Protein 3KYZ (pdb70)

Solvent-accessible surface area: 6491 Å² total

Structure (mmCIF, N/CA/C/O backbone):
data_3KYZ
#
_entry.id   3KYZ
#
_cell.length_a   29.920
_cell.length_b   95.468
_cell.length_c   103.565
_cell.angle_alpha   90.00
_cell.angle_beta   90.00
_cell.angle_gamma   90.00
#
_symmetry.space_group_name_H-M   'I 21 21 21'
#
loop_
_entity.id
_entity.type
_entity.pdbx_description
1 polymer 'Sensor protein pfeS'
2 non-polymer 'CHLORIDE ION'
3 non-polymer 'FORMIC ACID'
4 water water
#
loop_
_atom_site.group_PDB
_atom_site.id
_atom_site.type_symbol
_atom_site.label_atom_id
_atom_site.label_alt_id
_atom_site.label_comp_id
_atom_site.label_asym_id
_atom_site.label_entity_id
_atom_site.label_seq_id
_atom_site.pdbx_PDB_ins_code
_atom_site.Cartn_x
_atom_site.Cartn_y
_atom_site.Cartn_z
_atom_site.occupancy
_atom_site.B_iso_or_equiv
_atom_site.auth_seq_id
_atom_site.auth_comp_id
_atom_site.auth_asym_id
_atom_site.auth_atom_id
_atom_site.pdbx_PDB_model_num
ATOM 1 N N . TYR A 1 13 ? 0.077 13.520 37.486 1.00 43.04 37 TYR A N 1
ATOM 2 C CA . TYR A 1 13 ? -0.162 14.403 36.349 1.00 41.20 37 TYR A CA 1
ATOM 3 C C . TYR A 1 13 ? 0.823 14.160 35.205 1.00 35.40 37 TYR A C 1
ATOM 4 O O . TYR A 1 13 ? 0.689 14.743 34.134 1.00 35.18 37 TYR A O 1
ATOM 13 N N . PHE A 1 14 ? 1.807 13.299 35.437 1.00 29.50 38 PHE A N 1
ATOM 14 C CA . PHE A 1 14 ? 2.795 12.969 34.414 1.00 25.25 38 PHE A CA 1
ATOM 15 C C . PHE A 1 14 ? 2.651 11.527 33.956 1.00 22.93 38 PHE A C 1
ATOM 16 O O . PHE A 1 14 ? 2.350 10.637 34.759 1.00 24.56 38 PHE A O 1
ATOM 24 N N . LEU A 1 15 ? 2.885 11.293 32.667 1.00 19.59 39 LEU A N 1
ATOM 25 C CA . LEU A 1 15 ? 2.933 9.931 32.157 1.00 19.04 39 LEU A CA 1
ATOM 26 C C . LEU A 1 15 ? 4.059 9.165 32.841 1.00 19.62 39 LEU A C 1
ATOM 27 O O . LEU A 1 15 ? 5.144 9.706 33.060 1.00 20.90 39 LEU A O 1
ATOM 32 N N . ALA A 1 16 ? 3.798 7.907 33.179 1.00 20.26 40 ALA A N 1
ATOM 33 C CA . ALA A 1 16 ? 4.836 7.035 33.702 1.00 21.20 40 ALA A CA 1
ATOM 34 C C . ALA A 1 16 ? 5.941 6.885 32.664 1.00 19.65 40 ALA A C 1
ATOM 35 O O . ALA A 1 16 ? 5.674 6.893 31.462 1.00 19.70 40 ALA A O 1
ATOM 37 N N . PRO A 1 17 ? 7.189 6.742 33.125 1.00 21.09 41 PRO A N 1
ATOM 38 C CA . PRO A 1 17 ? 8.329 6.623 32.209 1.00 21.23 41 PRO A CA 1
ATOM 39 C C . PRO A 1 17 ? 8.145 5.530 31.153 1.00 19.62 41 PRO A C 1
ATOM 40 O O . PRO A 1 17 ? 8.475 5.758 29.989 1.00 19.89 41 PRO A O 1
ATOM 44 N N . ALA A 1 18 ? 7.624 4.367 31.542 1.00 18.15 42 ALA A N 1
ATOM 45 C CA . ALA A 1 18 ? 7.457 3.274 30.589 1.00 18.49 42 ALA A CA 1
ATOM 46 C C . ALA A 1 18 ? 6.431 3.620 29.510 1.00 16.90 42 ALA A C 1
ATOM 47 O O . ALA A 1 18 ? 6.519 3.138 28.382 1.00 18.03 42 ALA A O 1
ATOM 49 N N . ASP A 1 19 ? 5.459 4.457 29.855 1.00 15.68 43 ASP A N 1
ATOM 50 C CA . ASP A 1 19 ? 4.466 4.899 28.876 1.00 15.10 43 ASP A CA 1
ATOM 51 C C . ASP A 1 19 ? 5.042 5.942 27.933 1.00 15.67 43 ASP A C 1
ATOM 52 O O . ASP A 1 19 ? 4.688 5.978 26.752 1.00 15.30 43 ASP A O 1
ATOM 57 N N . ARG A 1 20 ? 5.932 6.794 28.438 1.00 15.04 44 ARG A N 1
ATOM 58 C CA A ARG A 1 20 ? 6.633 7.725 27.563 0.50 15.22 44 ARG A CA 1
ATOM 59 C CA B ARG A 1 20 ? 6.630 7.727 27.564 0.50 15.76 44 ARG A CA 1
ATOM 60 C C . ARG A 1 20 ? 7.447 6.938 26.548 1.00 15.19 44 ARG A C 1
ATOM 61 O O . ARG A 1 20 ? 7.431 7.236 25.358 1.00 16.33 44 ARG A O 1
ATOM 76 N N . HIS A 1 21 ? 8.156 5.920 27.027 1.00 15.42 45 HIS A N 1
ATOM 77 C CA A HIS A 1 21 ? 8.982 5.090 26.157 0.50 16.23 45 HIS A CA 1
ATOM 78 C CA B HIS A 1 21 ? 8.983 5.108 26.143 0.50 16.67 45 HIS A CA 1
ATOM 79 C C . HIS A 1 21 ? 8.131 4.392 25.096 1.00 15.66 45 HIS A C 1
ATOM 80 O O . HIS A 1 21 ? 8.504 4.324 23.928 1.00 17.42 45 HIS A O 1
ATOM 93 N N . TYR A 1 22 ? 6.981 3.872 25.519 1.00 14.33 46 TYR A N 1
ATOM 94 C CA . TYR A 1 22 ? 6.059 3.177 24.624 1.00 14.04 46 TYR A CA 1
ATOM 95 C C . TYR A 1 22 ? 5.578 4.077 23.487 1.00 14.89 46 TYR A C 1
ATOM 96 O O . TYR A 1 22 ? 5.606 3.697 22.311 1.00 15.28 46 TYR A O 1
ATOM 105 N N . LEU A 1 23 ? 5.122 5.273 23.840 1.00 14.70 47 LEU A N 1
ATOM 106 C CA . LEU A 1 23 ? 4.619 6.191 22.830 1.00 14.64 47 LEU A CA 1
ATOM 107 C C . LEU A 1 23 ? 5.759 6.695 21.951 1.00 14.31 47 LEU A C 1
ATOM 108 O O . LEU A 1 23 ? 5.592 6.860 20.742 1.00 15.26 47 LEU A O 1
ATOM 113 N N . ALA A 1 24 ? 6.926 6.917 22.548 1.00 14.03 48 ALA A N 1
ATOM 114 C CA . ALA A 1 24 ? 8.085 7.325 21.765 1.00 15.13 48 ALA A CA 1
ATOM 115 C C . ALA A 1 24 ? 8.437 6.258 20.731 1.00 15.09 48 ALA A C 1
ATOM 116 O O . ALA A 1 24 ? 8.860 6.574 19.621 1.00 14.85 48 ALA A O 1
ATOM 118 N N . ASP A 1 25 ? 8.258 4.992 21.085 1.00 13.96 49 ASP A N 1
ATOM 119 C CA . ASP A 1 25 ? 8.554 3.930 20.134 1.00 15.22 49 ASP A CA 1
ATOM 120 C C . ASP A 1 25 ? 7.628 4.017 18.919 1.00 13.67 49 ASP A C 1
ATOM 121 O O . ASP A 1 25 ? 8.043 3.732 17.798 1.00 14.07 49 ASP A O 1
ATOM 126 N N . TYR A 1 26 ? 6.375 4.416 19.136 1.00 13.05 50 TYR A N 1
ATOM 127 C CA . TYR A 1 26 ? 5.462 4.617 18.015 1.00 11.65 50 TYR A CA 1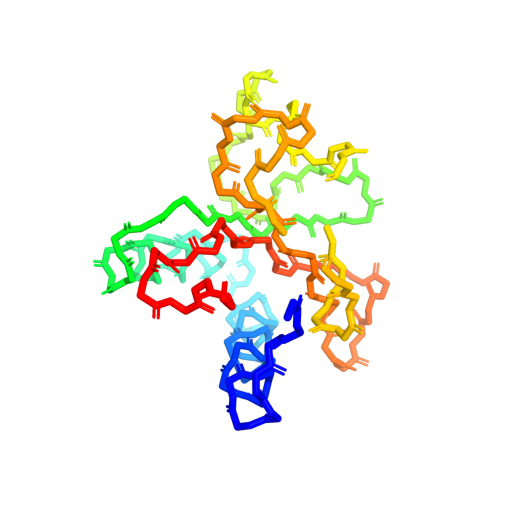
ATOM 128 C C . TYR A 1 26 ? 5.980 5.697 17.062 1.00 12.46 50 TYR A C 1
ATOM 129 O O . TYR A 1 26 ? 5.815 5.582 15.843 1.00 13.35 50 TYR A O 1
ATOM 138 N N . ALA A 1 27 ? 6.592 6.747 17.610 1.00 11.76 51 ALA A N 1
ATOM 139 C CA . ALA A 1 27 ? 7.154 7.817 16.767 1.00 11.77 51 ALA A CA 1
ATOM 140 C C . ALA A 1 27 ? 8.325 7.303 15.931 1.00 12.67 51 ALA A C 1
ATOM 141 O O . ALA A 1 27 ? 8.487 7.692 14.768 1.00 12.98 51 ALA A O 1
ATOM 143 N N . ARG A 1 28 ? 9.132 6.426 16.524 1.00 12.31 52 ARG A N 1
ATOM 144 C CA . ARG A 1 28 ? 10.218 5.775 15.794 1.00 12.92 52 ARG A CA 1
ATOM 145 C C . ARG A 1 28 ? 9.647 4.933 14.651 1.00 12.61 52 ARG A C 1
ATOM 146 O O . ARG A 1 28 ? 10.142 4.992 13.517 1.00 12.94 52 ARG A O 1
ATOM 154 N N . GLN A 1 29 ? 8.594 4.164 14.944 1.00 13.01 53 GLN A N 1
ATOM 155 C CA . GLN A 1 29 ? 7.935 3.353 13.918 1.00 12.90 53 GLN A CA 1
ATOM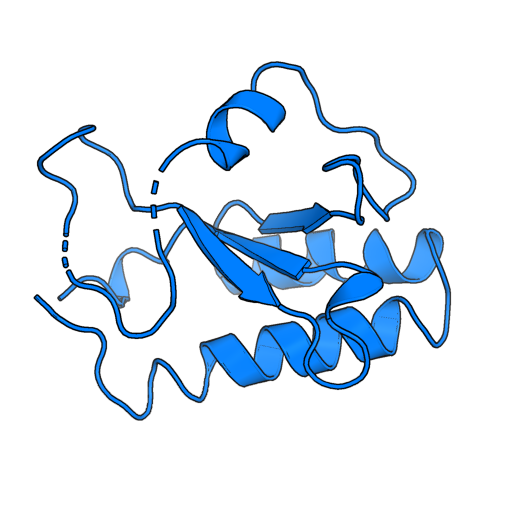 156 C C . GLN A 1 29 ? 7.315 4.231 12.835 1.00 13.07 53 GLN A C 1
ATOM 157 O O . GLN A 1 29 ? 7.363 3.897 11.653 1.00 13.69 53 GLN A O 1
ATOM 163 N N . ALA A 1 30 ? 6.716 5.346 13.246 1.00 12.06 54 ALA A N 1
ATOM 164 C CA . ALA A 1 30 ? 6.111 6.284 12.300 1.00 12.39 54 ALA A CA 1
ATOM 165 C C . ALA A 1 30 ? 7.169 6.819 11.340 1.00 13.12 54 ALA A C 1
ATOM 166 O O . ALA A 1 30 ? 6.960 6.868 10.122 1.00 12.73 54 ALA A O 1
ATOM 168 N N . GLU A 1 31 ? 8.300 7.241 11.895 1.00 11.82 55 GLU A N 1
ATOM 169 C CA . GLU A 1 31 ? 9.384 7.748 11.065 1.00 11.34 55 GLU A CA 1
ATOM 170 C C . GLU A 1 31 ? 9.872 6.677 10.094 1.00 12.43 55 GLU A C 1
ATOM 171 O O . GLU A 1 31 ? 10.133 6.962 8.921 1.00 13.75 55 GLU A O 1
ATOM 177 N N . ASP A 1 32 ? 10.029 5.454 10.594 1.00 12.77 56 ASP A N 1
ATOM 178 C CA . ASP A 1 32 ? 10.514 4.359 9.759 1.00 14.55 56 ASP A CA 1
ATOM 179 C C . ASP A 1 32 ? 9.563 4.132 8.581 1.00 14.39 56 ASP A C 1
ATOM 180 O O . ASP A 1 32 ? 10.007 3.900 7.454 1.00 15.25 56 ASP A O 1
ATOM 185 N N . ALA A 1 33 ? 8.257 4.194 8.842 1.00 14.31 57 ALA A N 1
ATOM 186 C CA . ALA A 1 33 ? 7.263 3.997 7.786 1.00 14.33 57 ALA A CA 1
ATOM 187 C C . ALA A 1 33 ? 7.359 5.105 6.732 1.00 14.18 57 ALA A C 1
ATOM 188 O O . ALA A 1 33 ? 7.344 4.842 5.526 1.00 15.52 57 ALA A O 1
ATOM 190 N N . TRP A 1 34 ? 7.468 6.345 7.196 1.00 13.13 58 TRP A N 1
ATOM 191 C CA . TRP A 1 34 ? 7.665 7.490 6.311 1.00 15.40 58 TRP A CA 1
ATOM 192 C C . TRP A 1 34 ? 8.936 7.342 5.476 1.00 14.04 58 TRP A C 1
ATOM 193 O O . TRP A 1 34 ? 8.919 7.522 4.253 1.00 14.07 58 TRP A O 1
ATOM 204 N N . ARG A 1 35 ? 10.041 7.006 6.128 1.00 13.64 59 ARG A N 1
ATOM 205 C CA A ARG A 1 35 ? 11.321 6.867 5.438 0.50 15.05 59 ARG A CA 1
ATOM 206 C CA B ARG A 1 35 ? 11.306 6.883 5.416 0.50 14.92 59 ARG A CA 1
ATOM 207 C C . ARG A 1 35 ? 11.297 5.760 4.383 1.00 16.12 59 ARG A C 1
ATOM 208 O O . ARG A 1 35 ? 11.817 5.926 3.280 1.00 17.37 59 ARG A O 1
ATOM 223 N N . ARG A 1 36 ? 10.699 4.624 4.729 1.00 15.51 60 ARG A N 1
ATOM 224 C CA A ARG A 1 36 ? 10.698 3.457 3.846 0.50 17.50 60 ARG A CA 1
ATOM 225 C CA B ARG A 1 36 ? 10.718 3.474 3.830 0.50 17.55 60 ARG A CA 1
ATOM 226 C C . ARG A 1 36 ? 9.744 3.597 2.662 1.00 15.85 60 ARG A C 1
ATOM 227 O O . ARG A 1 36 ? 10.058 3.186 1.540 1.00 16.69 60 ARG A O 1
ATOM 242 N N . GLU A 1 37 ? 8.566 4.164 2.914 1.00 14.52 61 GLU A N 1
ATOM 243 C CA . GLU A 1 37 ? 7.517 4.169 1.899 1.00 15.01 61 GLU A CA 1
ATOM 244 C C . GLU A 1 37 ? 6.860 5.516 1.618 1.00 14.79 61 GLU A C 1
ATOM 245 O O . GLU A 1 37 ? 5.930 5.585 0.816 1.00 16.75 61 GLU A O 1
ATOM 251 N N . GLY A 1 38 ? 7.329 6.583 2.255 1.00 14.85 62 GLY A N 1
ATOM 252 C CA . GLY A 1 38 ? 6.775 7.899 1.983 1.00 13.26 62 GLY A CA 1
ATOM 253 C C . GLY A 1 38 ? 5.312 8.029 2.367 1.00 11.94 62 GLY A C 1
ATOM 254 O O . GLY A 1 38 ? 4.862 7.418 3.344 1.00 12.64 62 GLY A O 1
ATOM 255 N N . ALA A 1 39 ? 4.566 8.816 1.595 1.00 11.68 63 ALA A N 1
ATOM 256 C CA . ALA A 1 39 ? 3.163 9.098 1.889 1.00 12.06 63 ALA A CA 1
ATOM 257 C C . ALA A 1 39 ? 2.323 7.835 2.101 1.00 13.59 63 ALA A C 1
ATOM 258 O O . ALA A 1 39 ? 1.513 7.769 3.030 1.00 13.97 63 ALA A O 1
ATOM 260 N N . ALA A 1 40 ? 2.500 6.844 1.233 1.00 13.12 64 ALA A N 1
ATOM 261 C CA . ALA A 1 40 ? 1.726 5.608 1.348 1.00 14.79 64 ALA A CA 1
ATOM 262 C C . ALA A 1 40 ? 2.010 4.896 2.669 1.00 14.06 64 ALA A C 1
ATOM 263 O O . ALA A 1 40 ? 1.105 4.319 3.282 1.00 15.90 64 ALA A O 1
ATOM 265 N N . GLY A 1 41 ? 3.270 4.919 3.094 1.00 13.68 65 GLY A N 1
ATOM 266 C CA . GLY A 1 41 ? 3.656 4.311 4.355 1.00 14.91 65 GLY A CA 1
ATOM 267 C C . GLY A 1 41 ? 3.114 5.079 5.547 1.00 13.49 65 GLY A C 1
ATOM 268 O O . GLY A 1 41 ? 2.643 4.491 6.518 1.00 14.19 65 GLY A O 1
ATOM 269 N N . ALA A 1 42 ? 3.169 6.402 5.476 1.00 13.43 66 ALA A N 1
ATOM 270 C CA . ALA A 1 42 ? 2.614 7.227 6.539 1.00 12.84 66 ALA A CA 1
ATOM 271 C C . ALA A 1 42 ? 1.105 7.005 6.657 1.00 12.77 66 ALA A C 1
ATOM 272 O O . ALA A 1 42 ? 0.558 6.945 7.760 1.00 13.37 66 ALA A O 1
ATOM 274 N N . GLU A 1 43 ? 0.437 6.870 5.518 1.00 12.51 67 GLU A N 1
ATOM 275 C CA . GLU A 1 43 ? -1.010 6.689 5.503 1.00 13.51 67 GLU A CA 1
ATOM 276 C C . GLU A 1 43 ? -1.387 5.364 6.166 1.00 13.54 67 GLU A C 1
ATOM 277 O O . GLU A 1 43 ? -2.263 5.312 7.029 1.00 14.16 67 GLU A O 1
ATOM 283 N N . ARG A 1 44 ? -0.713 4.291 5.769 1.00 14.42 68 ARG A N 1
ATOM 284 C CA A ARG A 1 44 ? -1.003 2.985 6.345 0.50 15.74 68 ARG A CA 1
ATOM 285 C CA B ARG A 1 44 ? -0.968 2.972 6.339 0.50 15.36 68 ARG A CA 1
ATOM 286 C C . ARG A 1 44 ? -0.682 2.950 7.834 1.00 14.98 68 ARG A C 1
ATOM 287 O O . ARG A 1 44 ? -1.456 2.400 8.622 1.00 14.98 68 ARG A O 1
ATOM 302 N N . PHE A 1 45 ? 0.441 3.549 8.221 1.00 13.61 69 PHE A N 1
ATOM 303 C CA . PHE A 1 45 ? 0.820 3.559 9.630 1.00 12.54 69 PHE A CA 1
ATOM 304 C C . PHE A 1 45 ? -0.218 4.302 10.472 1.00 12.24 69 PHE A C 1
ATOM 305 O O . PHE A 1 45 ? -0.621 3.844 11.538 1.00 13.17 69 PHE A O 1
ATOM 313 N N . ARG A 1 46 ? -0.639 5.460 9.989 1.00 12.98 70 ARG A N 1
ATOM 314 C CA . ARG A 1 46 ? -1.644 6.251 10.673 1.00 13.15 70 ARG A CA 1
ATOM 315 C C . ARG A 1 46 ? -2.924 5.444 10.924 1.00 13.56 70 ARG A C 1
ATOM 316 O O . ARG A 1 46 ? -3.465 5.425 12.033 1.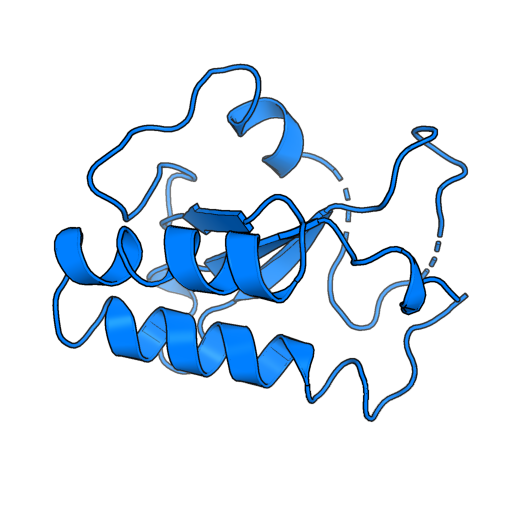00 13.33 70 ARG A O 1
ATOM 324 N N . LYS A 1 47 ? -3.392 4.755 9.891 1.00 13.39 71 LYS A N 1
ATOM 325 C CA . LYS A 1 47 ? -4.601 3.943 10.000 1.00 14.67 71 LYS A CA 1
ATOM 326 C C . LYS A 1 47 ? -4.421 2.796 11.001 1.00 13.86 71 LYS A C 1
ATOM 327 O O . LYS A 1 47 ? -5.300 2.532 11.825 1.00 15.04 71 LYS A O 1
ATOM 333 N N . GLU A 1 48 ? -3.288 2.109 10.917 1.00 13.89 72 GLU A N 1
ATOM 334 C CA . GLU A 1 48 ? -3.019 0.967 11.789 1.00 15.08 72 GLU A CA 1
ATOM 335 C C . GLU A 1 48 ? -2.929 1.390 13.254 1.00 13.97 72 GLU A C 1
ATOM 336 O O . GLU A 1 48 ? -3.496 0.736 14.139 1.00 14.60 72 GLU A O 1
ATOM 342 N N . LEU A 1 49 ? -2.216 2.481 13.516 1.00 13.07 73 LEU A N 1
ATOM 343 C CA . LEU A 1 49 ? -2.039 2.923 14.894 1.00 12.33 73 LEU A CA 1
ATOM 344 C C . LEU A 1 49 ? -3.352 3.441 15.468 1.00 12.51 73 LEU A C 1
ATOM 345 O O . LEU A 1 49 ? -3.680 3.183 16.625 1.00 13.66 73 LEU A O 1
ATOM 350 N N . SER A 1 50 ? -4.096 4.181 14.654 1.00 12.77 74 SER A N 1
ATOM 351 C CA . SER A 1 50 ? -5.390 4.687 15.073 1.00 13.96 74 SER A CA 1
ATOM 352 C C . SER A 1 50 ? -6.325 3.547 15.476 1.00 14.42 74 SER A C 1
ATOM 353 O O . SER A 1 50 ? -7.028 3.628 16.484 1.00 15.77 74 SER A O 1
ATOM 356 N N . ALA A 1 51 ? -6.336 2.486 14.682 1.00 14.62 75 ALA A N 1
ATOM 357 C CA . ALA A 1 51 ? -7.194 1.342 14.978 1.00 15.57 75 ALA A CA 1
ATOM 358 C C . ALA A 1 51 ? -6.716 0.609 16.226 1.00 16.35 75 ALA A C 1
ATOM 359 O O . ALA A 1 51 ? -7.514 0.211 17.077 1.00 18.18 75 ALA A O 1
ATOM 361 N N . LYS A 1 52 ? -5.407 0.421 16.330 1.00 14.99 76 LYS A N 1
ATOM 362 C CA . LYS A 1 52 ? -4.850 -0.310 17.460 1.00 15.26 76 LYS A CA 1
ATOM 363 C C . LYS A 1 52 ? -5.157 0.379 18.788 1.00 16.35 76 LYS A C 1
ATOM 364 O O . LYS A 1 52 ? -5.581 -0.265 19.743 1.00 18.74 76 LYS A O 1
ATOM 370 N N . GLU A 1 53 ? -4.946 1.692 18.833 1.00 15.42 77 GLU A N 1
ATOM 371 C CA . GLU A 1 53 ? -5.065 2.448 20.077 1.00 15.01 77 GLU A CA 1
ATOM 372 C C . GLU A 1 53 ? -6.418 3.129 20.222 1.00 16.09 77 GLU A C 1
ATOM 373 O O . GLU A 1 53 ? -6.658 3.837 21.201 1.00 17.02 77 GLU A O 1
ATOM 379 N N . ASP A 1 54 ? -7.290 2.919 19.240 1.00 15.52 78 ASP A N 1
ATOM 380 C CA . ASP A 1 54 ? -8.638 3.477 19.256 1.00 16.16 78 ASP A CA 1
ATOM 381 C C . ASP A 1 54 ? -8.590 4.970 19.565 1.00 15.62 78 ASP A C 1
ATOM 382 O O . ASP A 1 54 ? -9.266 5.456 20.474 1.00 16.59 78 ASP A O 1
ATOM 387 N N . THR A 1 55 ? -7.782 5.696 18.800 1.00 14.04 79 THR A N 1
ATOM 388 C CA . THR A 1 55 ? -7.581 7.109 19.063 1.00 14.86 79 THR A CA 1
ATOM 389 C C . THR A 1 55 ? -7.130 7.824 17.798 1.00 14.00 79 THR A C 1
ATOM 390 O O . THR A 1 55 ? -6.647 7.188 16.848 1.00 14.36 79 THR A O 1
ATOM 394 N N . TRP A 1 56 ? -7.297 9.141 17.776 1.00 12.59 80 TRP A N 1
ATOM 395 C CA . TRP A 1 56 ? -6.877 9.923 16.621 1.00 11.31 80 TRP A CA 1
ATOM 396 C C . TRP A 1 56 ? -5.350 9.966 16.505 1.00 12.43 80 TRP A C 1
ATOM 397 O O . TRP A 1 56 ? -4.644 10.150 17.495 1.00 13.34 80 TRP A O 1
ATOM 408 N N . VAL A 1 57 ? -4.857 9.812 15.279 1.00 11.66 81 VAL A N 1
ATOM 409 C CA . VAL A 1 57 ? -3.429 9.820 15.005 1.00 12.05 81 VAL A CA 1
ATOM 410 C C . VAL A 1 57 ? -3.177 10.634 13.744 1.00 12.52 81 VAL A C 1
ATOM 411 O O . VAL A 1 57 ? -3.996 10.612 12.818 1.00 14.90 81 VAL A O 1
ATOM 415 N N . ALA A 1 58 ? -2.058 11.355 13.704 1.00 11.90 82 ALA A N 1
ATOM 416 C CA . ALA A 1 58 ? -1.608 11.989 12.463 1.00 11.30 82 ALA A CA 1
ATOM 417 C C . ALA A 1 58 ? -0.086 11.956 12.383 1.00 10.65 82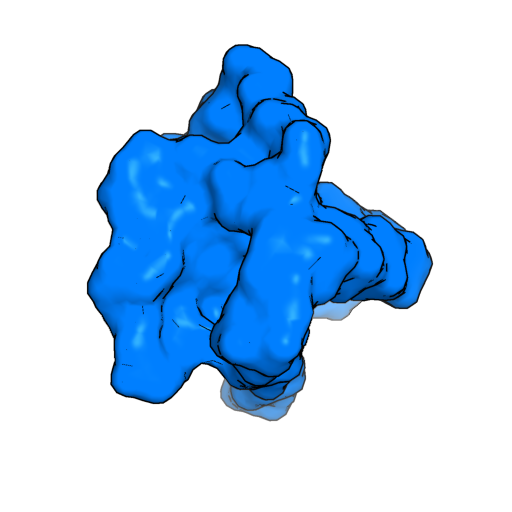 ALA A C 1
ATOM 418 O O . ALA A 1 58 ? 0.589 11.978 13.413 1.00 12.58 82 ALA A O 1
ATOM 420 N N . LEU A 1 59 ? 0.444 11.865 11.167 1.00 11.53 83 LEU A N 1
ATOM 421 C CA . LEU A 1 59 ? 1.862 12.087 10.924 1.00 10.02 83 LEU A CA 1
ATOM 422 C C . LEU A 1 59 ? 1.929 13.392 10.170 1.00 11.46 83 LEU A C 1
ATOM 423 O O . LEU A 1 59 ? 1.313 13.524 9.119 1.00 11.52 83 LEU A O 1
ATOM 428 N N . VAL A 1 60 ? 2.642 14.372 10.714 1.00 10.81 84 VAL A N 1
ATOM 429 C CA . VAL A 1 60 ? 2.685 15.683 10.056 1.00 12.84 84 VAL A CA 1
ATOM 430 C C . VAL A 1 60 ? 4.105 16.150 9.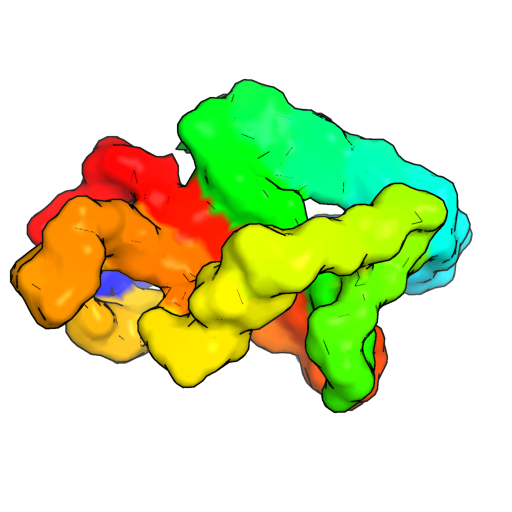811 1.00 11.16 84 VAL A C 1
ATOM 431 O O . VAL A 1 60 ? 5.028 15.788 10.551 1.00 11.65 84 VAL A O 1
ATOM 435 N N . GLY A 1 61 ? 4.276 16.935 8.752 1.00 10.77 85 GLY A N 1
ATOM 436 C CA . GLY A 1 61 ? 5.588 17.398 8.352 1.00 10.48 85 GLY A CA 1
ATOM 437 C C . GLY A 1 61 ? 5.960 18.745 8.946 1.00 10.07 85 GLY A C 1
ATOM 438 O O . GLY A 1 61 ? 5.281 19.247 9.853 1.00 11.71 85 GLY A O 1
ATOM 439 N N . PRO A 1 62 ? 7.044 19.345 8.427 1.00 11.80 86 PRO A N 1
ATOM 440 C CA . PRO A 1 62 ? 7.596 20.596 8.969 1.00 13.53 86 PRO A CA 1
ATOM 441 C C . PRO A 1 62 ? 6.638 21.784 8.843 1.00 11.71 86 PRO A C 1
ATOM 442 O O . PRO A 1 62 ? 6.755 22.743 9.606 1.00 14.23 86 PRO A O 1
ATOM 446 N N . HIS A 1 63 ? 5.707 21.719 7.897 1.00 11.52 87 HIS A N 1
ATOM 447 C CA . HIS A 1 63 ? 4.715 22.782 7.725 1.00 12.67 87 HIS A CA 1
ATOM 448 C C . HIS A 1 63 ? 3.345 22.430 8.345 1.00 11.50 87 HIS A C 1
ATOM 449 O O . HIS A 1 63 ? 2.330 23.112 8.112 1.00 14.03 87 HIS A O 1
ATOM 456 N N . LEU A 1 64 ? 3.342 21.378 9.160 1.00 10.35 88 LEU A N 1
ATOM 457 C CA . LEU A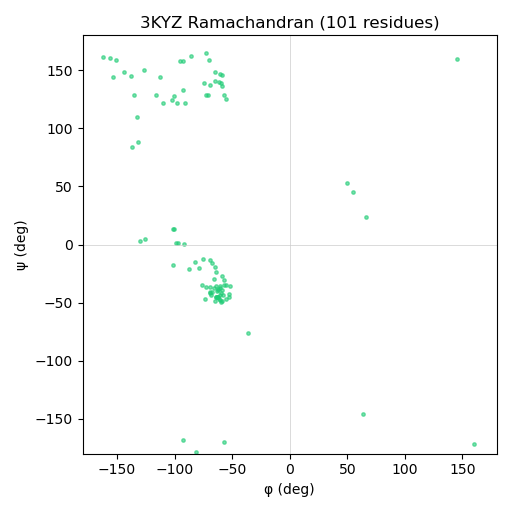 1 64 ? 2.145 20.902 9.859 1.00 10.25 88 LEU A CA 1
ATOM 458 C C . LEU A 1 64 ? 1.077 20.349 8.921 1.00 12.74 88 LEU A C 1
ATOM 459 O O . LEU A 1 64 ? -0.100 20.292 9.274 1.00 15.38 88 LEU A O 1
ATOM 464 N N . GLU A 1 65 ? 1.493 19.921 7.733 1.00 12.12 89 GLU A N 1
ATOM 465 C CA . GLU A 1 65 ? 0.586 19.225 6.824 1.00 12.84 89 GLU A CA 1
ATOM 466 C C . GLU A 1 65 ? 0.734 17.719 6.990 1.00 11.07 89 GLU A C 1
ATOM 467 O O . GLU A 1 65 ? 1.763 17.234 7.455 1.00 12.00 89 GLU A O 1
ATOM 473 N N . SER A 1 66 ? -0.290 16.975 6.603 1.00 10.76 90 SER A N 1
ATOM 474 C CA . SER A 1 66 ? -0.188 15.525 6.658 1.00 11.46 90 SER A CA 1
ATOM 475 C C . SER A 1 66 ? 0.977 15.017 5.809 1.00 10.53 90 SER A C 1
ATOM 476 O O . SER A 1 66 ? 1.178 15.474 4.679 1.00 12.29 90 SER A O 1
ATOM 479 N N . LEU A 1 67 ? 1.733 14.061 6.348 1.00 10.13 91 LEU A N 1
ATOM 480 C CA . LEU A 1 67 ? 2.721 13.326 5.558 1.00 11.23 91 LEU A CA 1
ATOM 481 C C . LEU A 1 67 ? 2.083 12.187 4.767 1.00 11.85 91 LEU A C 1
ATOM 482 O O . LEU A 1 67 ? 2.704 11.633 3.863 1.00 13.63 91 LEU A O 1
ATOM 487 N N . GLY A 1 68 ? 0.853 11.825 5.120 1.00 11.31 92 GLY A N 1
ATOM 488 C CA . GLY A 1 68 ? 0.139 10.787 4.399 1.00 13.47 92 GLY A CA 1
ATOM 489 C C . GLY A 1 68 ? -0.509 11.288 3.120 1.00 14.55 92 GLY A C 1
ATOM 490 O O . GLY A 1 68 ? -0.381 12.463 2.755 1.00 16.54 92 GLY A O 1
ATOM 491 N N . SER A 1 69 ? -1.206 10.393 2.429 1.00 15.18 93 SER A N 1
ATOM 492 C CA . SER A 1 69 ? -1.858 10.751 1.175 1.00 18.47 93 SER A CA 1
ATOM 493 C C . SER A 1 69 ? -3.166 11.509 1.398 1.00 17.37 93 SER A C 1
ATOM 494 O O . SER A 1 69 ? -3.646 12.199 0.502 1.00 21.79 93 SER A O 1
ATOM 497 N N . THR A 1 70 ? -3.742 11.383 2.591 1.00 15.66 94 THR A N 1
ATOM 498 C CA . THR A 1 70 ? -4.986 12.076 2.904 1.00 15.00 94 THR A CA 1
ATOM 499 C C . THR A 1 70 ? -4.660 13.355 3.665 1.00 14.24 94 THR A C 1
ATOM 500 O O . THR A 1 70 ? -4.039 13.294 4.720 1.00 15.78 94 THR A O 1
ATOM 504 N N . PRO A 1 71 ? -5.072 14.516 3.135 1.00 15.49 95 PRO A N 1
ATOM 505 C CA . PRO A 1 71 ? -4.770 15.770 3.833 1.00 14.76 95 PRO A CA 1
ATOM 506 C C . PRO A 1 71 ? -5.568 15.911 5.119 1.00 13.03 95 PRO A C 1
ATOM 507 O O . PRO A 1 71 ? -6.617 15.273 5.298 1.00 14.81 95 PRO A O 1
ATOM 511 N N . LEU A 1 72 ? -5.072 16.748 6.021 1.00 13.28 96 LEU A N 1
ATOM 512 C CA . LEU A 1 72 ? -5.813 17.053 7.235 1.00 13.14 96 LEU A CA 1
ATOM 513 C C . LEU A 1 72 ? -6.966 17.983 6.916 1.00 12.57 96 LEU A C 1
ATOM 514 O O . LEU A 1 72 ? -6.818 18.921 6.134 1.00 14.45 96 LEU A O 1
ATOM 519 N N . SER A 1 73 ? -8.113 17.734 7.532 1.00 12.29 97 SER A N 1
ATOM 520 C CA . SER A 1 73 ? -9.202 18.701 7.510 1.00 12.75 97 SER A CA 1
ATOM 521 C C . SER A 1 73 ? -8.833 19.879 8.410 1.00 13.18 97 SER A C 1
ATOM 522 O O . SER A 1 73 ? -7.899 19.791 9.216 1.00 13.55 97 SER A O 1
ATOM 525 N N . ALA A 1 74 ? -9.554 20.985 8.270 1.00 12.41 98 ALA A N 1
ATOM 526 C CA . ALA A 1 74 ? -9.340 22.125 9.159 1.00 12.65 98 ALA A CA 1
ATOM 527 C C . ALA A 1 74 ? -9.567 21.714 10.612 1.00 13.09 98 ALA A C 1
ATOM 528 O O . ALA A 1 74 ? -8.849 22.151 11.512 1.00 13.47 98 ALA A O 1
ATOM 530 N N . GLU A 1 75 ? -10.571 20.871 10.840 1.00 12.99 99 GLU A N 1
ATOM 531 C CA A GLU A 1 75 ? -10.840 20.364 12.181 0.50 11.36 99 GLU A CA 1
ATOM 532 C CA B GLU A 1 75 ? -10.838 20.370 12.183 0.50 13.13 99 GLU A CA 1
ATOM 533 C C . GLU A 1 75 ? -9.622 19.628 12.745 1.00 12.23 99 GLU A C 1
ATOM 534 O O . GLU A 1 75 ? -9.266 19.796 13.913 1.00 13.31 99 GLU A O 1
ATOM 545 N N . GLU A 1 76 ? -8.983 18.809 11.915 1.00 11.23 100 GLU A N 1
ATOM 546 C CA . GLU A 1 76 ? -7.788 18.092 12.349 1.00 10.88 100 GLU A CA 1
ATOM 547 C C . GLU A 1 76 ? -6.619 19.038 12.601 1.00 10.18 100 GLU A C 1
ATOM 548 O O . GLU A 1 76 ? -5.874 18.870 13.572 1.00 12.03 100 GLU A O 1
ATOM 554 N N . SER A 1 77 ? -6.446 20.031 11.732 1.00 10.97 101 SER A N 1
ATOM 555 C CA . SER A 1 77 ? -5.389 21.019 11.947 1.00 10.11 101 SER A CA 1
ATOM 556 C C . SER A 1 77 ? -5.552 21.703 13.303 1.00 11.56 101 SER A C 1
ATOM 557 O O . SER A 1 77 ? -4.563 22.044 13.948 1.00 11.87 101 SER A O 1
ATOM 560 N N . SER A 1 78 ? -6.796 21.906 13.735 1.00 11.47 102 SER A N 1
ATOM 561 C CA . SER A 1 78 ? -7.031 22.579 15.014 1.00 11.65 102 SER A CA 1
ATOM 562 C C . SER A 1 78 ? -6.498 21.771 16.207 1.00 12.47 102 SER A C 1
ATOM 563 O O . SER A 1 78 ? -6.280 22.329 17.284 1.00 14.86 102 SER A O 1
ATOM 566 N N . HIS A 1 79 ? -6.277 20.471 16.010 1.00 11.96 103 HIS A N 1
ATOM 567 C CA . HIS A 1 79 ? -5.728 19.625 17.074 1.00 12.82 103 HIS A CA 1
ATOM 568 C C . HIS A 1 79 ? -4.235 19.848 17.286 1.00 10.62 103 HIS A C 1
ATOM 569 O O . HIS A 1 79 ? -3.665 19.353 18.257 1.00 12.90 103 HIS A O 1
ATOM 576 N N . LEU A 1 80 ? -3.597 20.545 16.353 1.00 9.67 104 LEU A N 1
ATOM 577 C CA . LEU A 1 80 ? -2.144 20.657 16.348 1.00 9.97 104 LEU A CA 1
ATOM 578 C C . LEU A 1 80 ? -1.593 21.858 17.105 1.00 9.58 104 LEU A C 1
ATOM 579 O O . LEU A 1 80 ? -0.378 22.048 17.144 1.00 11.15 104 LEU A O 1
ATOM 584 N N . THR A 1 81 ? -2.464 22.669 17.697 1.00 11.01 105 THR A N 1
ATOM 585 C CA . THR A 1 81 ? -2.043 23.977 18.201 1.00 11.39 105 THR A CA 1
ATOM 586 C C . THR A 1 81 ? -1.816 24.070 19.708 1.00 9.82 105 THR A C 1
ATOM 587 O O . THR A 1 81 ? -1.162 25.013 20.169 1.00 11.09 105 THR A O 1
ATOM 591 N N . PHE A 1 82 ? -2.349 23.111 20.471 1.00 10.71 106 PHE A N 1
ATOM 592 C CA . PHE A 1 82 ? -2.278 23.156 21.935 1.00 11.97 106 PHE A CA 1
ATOM 593 C C . PHE A 1 82 ? -1.806 21.811 22.470 1.00 12.46 106 PHE A C 1
ATOM 594 O O . PHE A 1 82 ? -2.378 21.254 23.419 1.00 13.17 106 PHE A O 1
ATOM 610 N N . ARG A 1 84 ? 0.904 18.646 23.784 1.00 12.54 108 ARG A N 1
ATOM 611 C CA . ARG A 1 84 ? 1.793 18.394 24.917 1.00 14.20 108 ARG A CA 1
ATOM 612 C C . ARG A 1 84 ? 2.910 17.450 24.498 1.00 13.02 108 ARG A C 1
ATOM 613 O O . ARG A 1 84 ? 2.686 16.537 23.696 1.00 13.88 108 ARG A O 1
ATOM 621 N N . LYS A 1 85 ? 4.107 17.654 25.041 1.00 13.53 109 LYS A N 1
ATOM 622 C CA . LYS A 1 85 ? 5.189 16.688 24.858 1.00 13.74 109 LYS A CA 1
ATOM 623 C C . LYS A 1 85 ? 5.106 15.589 25.910 1.00 15.55 109 LYS A C 1
ATOM 624 O O . LYS A 1 85 ? 4.449 15.752 26.941 1.00 16.65 109 LYS A O 1
ATOM 630 N N . LEU A 1 86 ? 5.779 14.472 25.649 1.00 14.91 110 LEU A N 1
ATOM 631 C CA . LEU A 1 86 ? 5.640 13.281 26.488 1.00 17.60 110 LEU A CA 1
ATOM 632 C C . LEU A 1 86 ? 5.974 13.504 27.962 1.00 19.27 110 LEU A C 1
ATOM 633 O O . LEU A 1 86 ? 5.424 12.818 28.829 1.00 21.59 110 LEU A O 1
ATOM 638 N N . ASP A 1 87 ? 6.882 14.432 28.252 1.00 19.31 111 ASP A N 1
ATOM 639 C CA . ASP A 1 87 ? 7.289 14.652 29.642 1.00 22.34 111 ASP A CA 1
ATOM 640 C C . ASP A 1 87 ? 6.639 15.862 30.303 1.00 20.81 111 ASP A C 1
ATOM 641 O O . ASP A 1 87 ? 7.059 16.295 31.381 1.00 23.53 111 ASP A O 1
ATOM 646 N N . TRP A 1 88 ? 5.607 16.401 29.662 1.00 19.77 112 TRP A N 1
ATOM 647 C CA . TRP A 1 88 ? 4.885 17.538 30.212 1.00 18.88 112 TRP A CA 1
ATOM 648 C C . TRP A 1 88 ? 3.697 17.063 31.040 1.00 20.70 112 TRP A C 1
ATOM 649 O O . TRP A 1 88 ? 3.199 15.960 30.838 1.00 20.56 112 TRP A O 1
ATOM 660 N N . PRO A 1 89 ? 3.218 17.907 31.965 1.00 24.21 113 PRO A N 1
ATOM 661 C CA . PRO A 1 89 ? 2.002 17.546 32.704 1.00 26.51 113 PRO A CA 1
ATOM 662 C C . PRO A 1 89 ? 0.834 17.282 31.750 1.00 27.05 113 PRO A C 1
ATOM 663 O O . PRO A 1 89 ? 0.714 17.966 30.732 1.00 27.39 113 PRO A O 1
ATOM 675 N N . SER A 1 91 ? -3.470 16.602 31.344 1.00 36.40 115 SER A N 1
ATOM 676 C CA . SER A 1 91 ? -4.797 16.675 31.951 1.00 39.08 115 SER A CA 1
ATOM 677 C C . SER A 1 91 ? -5.889 17.017 30.941 1.00 40.76 115 SER A C 1
ATOM 678 O O . SER A 1 91 ? -5.609 17.551 29.866 1.00 41.02 115 SER A O 1
ATOM 681 N N . ARG A 1 92 ? -7.131 16.695 31.302 1.00 41.80 116 ARG A N 1
ATOM 682 C CA A ARG A 1 92 ? -8.279 17.025 30.467 0.50 43.03 116 ARG A CA 1
ATOM 683 C CA B ARG A 1 92 ? -8.300 17.018 30.489 0.50 43.08 116 ARG A CA 1
ATOM 684 C C . ARG A 1 92 ? -8.785 18.430 30.784 1.00 44.35 116 ARG A C 1
ATOM 685 O O . ARG A 1 92 ? -9.521 19.022 29.996 1.00 44.12 116 ARG A O 1
ATOM 700 N N . ARG A 1 93 ? -8.381 18.948 31.942 1.00 46.35 117 ARG A N 1
ATOM 701 C CA . ARG A 1 93 ? -8.833 20.245 32.454 1.00 48.35 117 ARG A CA 1
ATOM 702 C C . ARG A 1 93 ? -9.059 21.332 31.403 1.00 49.03 117 ARG A C 1
ATOM 703 O O . ARG A 1 93 ? -10.199 21.644 31.049 1.00 49.69 117 ARG A O 1
ATOM 711 N N . LEU A 1 94 ? -7.960 21.905 30.920 1.00 48.90 118 LEU A N 1
ATOM 712 C CA . LEU A 1 94 ? -7.992 23.130 30.121 1.00 48.26 118 LEU A CA 1
ATOM 713 C C . LEU A 1 94 ? -8.944 23.103 28.923 1.00 47.36 118 LEU A C 1
ATOM 714 O O . LEU A 1 94 ? -9.558 24.120 28.598 1.00 48.63 118 LEU A O 1
ATOM 719 N N . GLN A 1 95 ? -9.071 21.952 28.268 1.00 44.89 119 GLN A N 1
ATOM 720 C CA . GLN A 1 95 ? -9.878 21.872 27.050 1.00 43.18 119 GLN A CA 1
ATOM 721 C C . GLN A 1 95 ? -10.970 20.801 27.052 1.00 42.37 119 GLN A C 1
ATOM 722 O O . GLN A 1 95 ? -11.641 20.592 26.041 1.00 43.31 119 GLN A O 1
ATOM 728 N N . ASP A 1 96 ? -11.144 20.126 28.182 1.00 41.31 120 ASP A N 1
ATOM 729 C CA . ASP A 1 96 ? -12.201 19.128 28.321 1.00 40.07 120 ASP A CA 1
ATOM 730 C C . ASP A 1 96 ? -12.135 18.056 27.231 1.00 37.00 120 ASP A C 1
ATOM 731 O O . ASP A 1 96 ? -13.148 17.686 26.638 1.00 38.61 120 ASP A O 1
ATOM 736 N N . GLU A 1 97 ? -10.931 17.563 26.975 1.00 32.90 121 GLU A N 1
ATOM 737 C CA . GLU A 1 97 ? -10.718 16.474 26.030 1.00 29.91 121 GLU A CA 1
ATOM 738 C C . GLU A 1 97 ? -9.349 15.894 26.322 1.00 23.25 121 GLU A C 1
ATOM 739 O O . GLU A 1 97 ? -8.519 16.542 26.965 1.00 24.10 121 GLU A O 1
ATOM 745 N N . LEU A 1 98 ? -9.102 14.673 25.863 1.00 19.42 122 LEU A N 1
ATOM 746 C CA . LEU A 1 98 ? -7.786 14.079 26.040 1.00 18.41 122 LEU A CA 1
ATOM 747 C C . LEU A 1 98 ? -6.738 14.871 25.257 1.00 16.88 122 LEU A C 1
ATOM 748 O O . LEU A 1 98 ? -6.998 15.331 24.138 1.00 18.41 122 LEU A O 1
ATOM 753 N N . PRO A 1 99 ? -5.546 15.043 25.846 1.00 16.89 123 PRO A N 1
ATOM 754 C CA . PRO A 1 99 ? -4.509 15.865 25.206 1.00 16.89 123 PRO A CA 1
ATOM 755 C C . PRO A 1 99 ? -4.015 15.283 23.883 1.00 13.91 123 PRO A C 1
ATOM 756 O O . PRO A 1 99 ? -3.981 14.059 23.711 1.00 14.73 123 PRO A O 1
ATOM 760 N N . TYR A 1 100 ? -3.628 16.160 22.963 1.00 13.15 124 TYR A N 1
ATOM 761 C CA . TYR A 1 100 ? -2.922 15.724 21.761 1.00 11.74 124 TYR A CA 1
ATOM 762 C C . TYR A 1 100 ? -1.434 15.758 22.050 1.00 11.26 124 TYR A C 1
ATOM 763 O O . TYR A 1 100 ? -0.893 16.797 22.434 1.00 13.04 124 TYR A O 1
ATOM 772 N N . VAL A 1 101 ? -0.785 14.609 21.893 1.00 10.91 125 VAL A N 1
ATOM 773 C CA . VAL A 1 101 ? 0.622 14.471 22.228 1.00 11.77 125 VAL A CA 1
ATOM 774 C C . VAL A 1 101 ? 1.480 14.554 20.970 1.00 11.44 125 VAL A C 1
ATOM 775 O O . VAL A 1 101 ? 1.223 13.857 19.984 1.00 12.51 125 VAL A O 1
ATOM 779 N N . SER A 1 102 ? 2.482 15.431 21.013 1.00 11.29 126 SER A N 1
ATOM 780 C CA . SER A 1 102 ? 3.397 15.670 19.904 1.00 11.14 126 SER A CA 1
ATOM 781 C C . SER A 1 102 ? 4.715 14.957 20.175 1.00 10.55 126 SER A C 1
ATOM 782 O O . SER A 1 102 ? 5.345 15.179 21.213 1.00 11.88 126 SER A O 1
ATOM 785 N N . ILE A 1 103 ? 5.131 14.099 19.250 1.00 10.56 127 ILE A N 1
ATOM 786 C CA . ILE A 1 103 ? 6.359 13.321 19.423 1.00 11.56 127 ILE A CA 1
ATOM 787 C C . ILE A 1 103 ? 7.208 13.390 18.154 1.00 11.12 127 ILE A C 1
ATOM 788 O O . ILE A 1 103 ? 6.852 12.825 17.115 1.00 12.03 127 ILE A O 1
ATOM 793 N N . GLU A 1 104 ? 8.332 14.091 18.236 1.00 12.49 128 GLU A N 1
ATOM 794 C CA . GLU A 1 104 ? 9.190 14.282 17.072 1.00 14.16 128 GLU A CA 1
ATOM 795 C C . GLU A 1 104 ? 9.669 12.949 16.510 1.00 14.69 128 GLU A C 1
ATOM 796 O O . GLU A 1 104 ? 9.905 11.996 17.255 1.00 13.93 128 GLU A O 1
ATOM 802 N N . PHE A 1 105 ? 9.824 12.885 15.195 1.00 13.09 129 PHE A N 1
ATOM 803 C CA . PHE A 1 105 ? 10.561 11.772 14.601 1.00 12.95 129 PHE A CA 1
ATOM 804 C C . PHE A 1 105 ? 11.956 11.764 15.237 1.00 14.88 129 PHE A C 1
ATOM 805 O O . PHE A 1 105 ? 12.633 12.795 15.253 1.00 15.65 129 PHE A O 1
ATOM 813 N N . PRO A 1 106 ? 12.399 10.608 15.763 1.00 14.34 130 PRO A N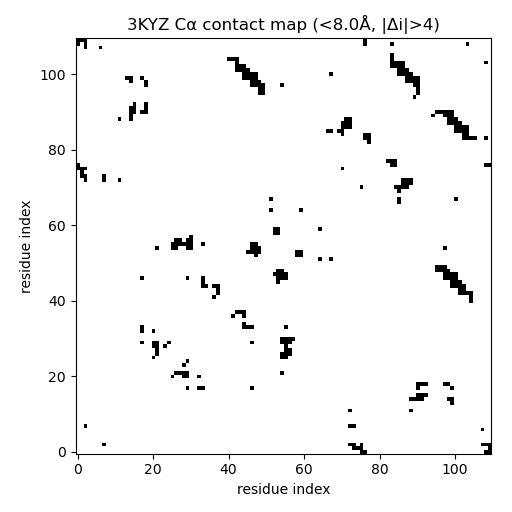 1
ATOM 814 C CA . PRO A 1 106 ? 13.654 10.626 16.529 1.00 15.83 130 PRO A CA 1
ATOM 815 C C . PRO A 1 106 ? 14.923 10.798 15.687 1.00 16.40 130 PRO A C 1
ATOM 816 O O . PRO A 1 106 ? 15.860 11.469 16.129 1.00 18.98 130 PRO A O 1
ATOM 820 N N . GLY A 1 107 ? 14.962 10.215 14.495 1.00 16.52 131 GLY A N 1
ATOM 821 C CA . GLY A 1 107 ? 16.151 10.307 13.661 1.00 17.09 131 GLY A CA 1
ATOM 822 C C . GLY A 1 107 ? 16.332 11.681 13.040 1.00 16.88 131 GLY A C 1
ATOM 823 O O . GLY A 1 107 ? 17.422 12.257 13.058 1.00 19.59 131 GLY A O 1
ATOM 824 N N . HIS A 1 108 ? 15.254 12.202 12.472 1.00 14.95 132 HIS A N 1
ATOM 825 C CA . HIS A 1 108 ? 15.285 13.505 11.824 1.00 16.30 132 HIS A CA 1
ATOM 826 C C . HIS A 1 108 ? 14.029 14.280 12.202 1.00 15.06 132 HIS A C 1
ATOM 827 O O . HIS A 1 108 ? 13.049 14.284 11.463 1.00 14.60 132 HIS A O 1
ATOM 834 N N . PRO A 1 109 ? 14.060 14.939 13.368 1.00 15.85 133 PRO A N 1
ATOM 835 C CA . PRO A 1 109 ? 12.888 15.655 13.881 1.00 16.16 133 PRO A CA 1
ATOM 836 C C . PRO A 1 109 ? 12.419 16.729 12.903 1.00 16.41 133 PRO A C 1
ATOM 837 O O . PRO A 1 109 ? 11.236 17.072 12.890 1.0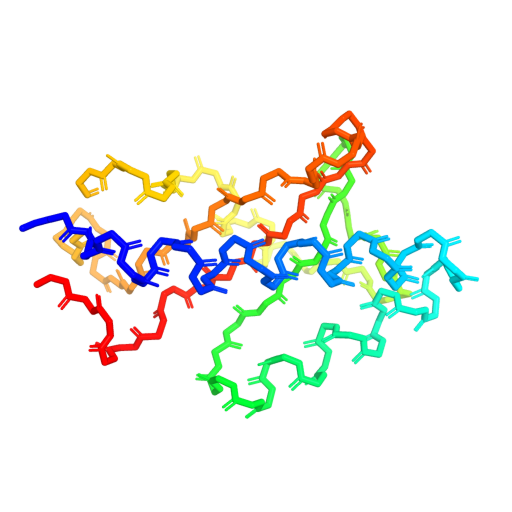0 16.95 133 PRO A O 1
ATOM 841 N N . GLU A 1 110 ? 13.336 17.257 12.096 1.00 16.86 134 GLU A N 1
ATOM 842 C CA . GLU A 1 110 ? 12.966 18.301 11.147 1.00 18.88 134 GLU A CA 1
ATOM 843 C C . GLU A 1 110 ? 12.077 17.783 10.011 1.00 17.66 134 GLU A C 1
ATOM 844 O O . GLU A 1 110 ? 11.475 18.574 9.284 1.00 21.23 134 GLU A O 1
ATOM 850 N N . GLN A 1 111 ? 11.987 16.463 9.863 1.00 15.97 135 GLN A N 1
ATOM 851 C CA . GLN A 1 111 ? 11.175 15.879 8.795 1.00 15.81 135 GLN A CA 1
ATOM 852 C C . GLN A 1 111 ? 9.714 15.680 9.199 1.00 13.18 135 GLN A C 1
ATOM 853 O O . GLN A 1 111 ? 8.832 15.560 8.351 1.00 14.48 135 GLN A O 1
ATOM 859 N N . GLY A 1 112 ? 9.450 15.621 10.497 1.00 11.47 136 GLY A N 1
ATOM 860 C CA . GLY A 1 112 ? 8.080 15.472 10.929 1.00 12.57 136 GLY A CA 1
ATOM 861 C C . GLY A 1 112 ? 7.913 14.955 12.335 1.00 11.02 136 GLY A C 1
ATOM 862 O O . GLY A 1 112 ? 8.872 14.847 13.102 1.00 11.63 136 GLY A O 1
ATOM 863 N N . ARG A 1 113 ? 6.667 14.654 12.678 1.00 11.18 137 ARG A N 1
ATOM 864 C CA . ARG A 1 113 ? 6.347 14.189 14.012 1.00 10.65 137 ARG A CA 1
ATOM 865 C C . ARG A 1 113 ? 5.128 13.288 13.973 1.00 10.45 137 ARG A C 1
ATOM 866 O O . ARG A 1 113 ? 4.330 13.329 13.027 1.00 11.81 137 ARG A O 1
ATOM 874 N N . LEU A 1 114 ? 5.006 12.467 15.005 1.00 10.63 138 LEU A N 1
ATOM 875 C CA . LEU A 1 114 ? 3.789 11.720 15.273 1.00 10.79 138 LEU A CA 1
ATOM 876 C C . LEU A 1 114 ? 2.936 12.542 16.231 1.00 10.77 138 LEU A C 1
ATOM 877 O O . LEU A 1 114 ? 3.441 13.074 17.226 1.00 13.10 138 LEU A O 1
ATOM 882 N N . VAL A 1 115 ? 1.651 12.675 15.914 1.00 10.26 139 VAL A N 1
ATOM 883 C CA . VAL A 1 115 ? 0.690 13.245 16.847 1.00 10.27 139 VAL A CA 1
ATOM 884 C C . VAL A 1 115 ? -0.321 12.154 17.197 1.00 10.73 139 VAL A C 1
ATOM 885 O O . VAL A 1 115 ? -0.875 11.494 16.313 1.00 12.17 139 VAL A O 1
ATOM 889 N N . ILE A 1 116 ? -0.540 11.944 18.488 1.00 11.56 140 ILE A N 1
ATOM 890 C CA . ILE A 1 116 ? -1.506 10.949 18.932 1.00 11.52 140 ILE A CA 1
ATOM 891 C C . ILE A 1 116 ? -2.347 11.544 20.048 1.00 11.98 140 ILE A C 1
ATOM 892 O O . ILE A 1 116 ? -1.806 12.103 20.998 1.00 14.02 140 ILE A O 1
ATOM 897 N N . GLN A 1 117 ? -3.667 11.462 19.926 1.00 12.22 141 GLN A N 1
ATOM 898 C CA . GLN A 1 117 ? -4.501 11.868 21.050 1.00 12.67 141 GLN A CA 1
ATOM 899 C C . GLN A 1 117 ? -4.318 10.809 22.134 1.00 12.58 141 GLN A C 1
ATOM 900 O O . GLN A 1 117 ? -4.421 9.613 21.869 1.00 13.47 141 GLN A O 1
ATOM 906 N N . LEU A 1 118 ? -4.011 11.245 23.347 1.00 12.37 142 LEU A N 1
ATOM 907 C CA . LEU A 1 118 ? -3.657 10.308 24.412 1.00 14.10 142 LEU A CA 1
ATOM 908 C C . LEU A 1 118 ? -4.754 9.269 24.616 1.00 14.77 142 LEU A C 1
ATOM 909 O O . LEU A 1 118 ? -5.903 9.630 24.829 1.00 15.10 142 LEU A O 1
ATOM 914 N N . PRO A 1 119 ? -4.408 7.973 24.546 1.00 16.26 143 PRO A N 1
ATOM 915 C CA . PRO A 1 119 ? -5.412 6.956 24.885 1.00 17.70 143 PRO A CA 1
ATOM 916 C C . PRO A 1 119 ? -5.912 7.132 26.317 1.00 19.86 143 PRO A C 1
ATOM 917 O O . PRO A 1 119 ? -5.122 7.409 27.218 1.00 20.89 143 PRO A O 1
ATOM 921 N N . GLU A 1 120 ? -7.212 6.961 26.522 1.00 20.53 144 GLU A N 1
ATOM 922 C CA . GLU A 1 120 ? -7.820 7.236 27.819 1.00 24.39 144 GLU A CA 1
ATOM 923 C C . GLU A 1 120 ? -7.169 6.469 28.974 1.00 25.43 144 GLU A C 1
ATOM 924 O O . GLU A 1 120 ? -7.064 6.980 30.092 1.00 26.14 144 GLU A O 1
ATOM 930 N N . ARG A 1 121 ? -6.724 5.247 28.705 1.00 23.69 145 ARG A N 1
ATOM 931 C CA . ARG A 1 121 ? -6.168 4.412 29.767 1.00 24.90 145 ARG A CA 1
ATOM 932 C C . ARG A 1 121 ? -4.847 4.952 30.312 1.00 25.96 145 ARG A C 1
ATOM 933 O O . ARG A 1 121 ? -4.410 4.546 31.393 1.00 27.55 145 ARG A O 1
ATOM 941 N N . LEU A 1 122 ? -4.216 5.865 29.572 1.00 24.88 146 LEU A N 1
ATOM 942 C CA . LEU A 1 122 ? -2.883 6.349 29.930 1.00 28.05 146 LEU A CA 1
ATOM 943 C C . LEU A 1 122 ? -2.888 7.689 30.656 1.00 32.35 146 LEU A C 1
ATOM 944 O O . LEU A 1 122 ? -1.826 8.225 30.979 1.00 34.39 146 LEU A O 1
ATOM 949 N N . LEU A 1 123 ? -4.069 8.242 30.900 1.00 33.57 147 LEU A N 1
ATOM 950 C CA . LEU A 1 123 ? -4.145 9.561 31.510 1.00 36.29 147 LEU A CA 1
ATOM 951 C C . LEU A 1 123 ? -3.758 9.479 32.980 1.00 36.62 147 LEU A C 1
ATOM 952 O O . LEU A 1 123 ? -4.287 8.646 33.713 1.00 39.84 147 LEU A O 1
ATOM 957 N N . PRO A 1 124 ? -2.823 10.339 33.415 1.00 36.09 148 PRO A N 1
ATOM 958 C CA . PRO A 1 124 ? -2.407 10.358 34.821 1.00 34.91 148 PRO A CA 1
ATOM 959 C C . PRO A 1 124 ? -3.607 10.447 35.760 1.00 35.11 148 PRO A C 1
ATOM 960 O O . PRO A 1 124 ? -4.467 11.306 35.549 1.00 38.05 148 PRO A O 1
#

Organism: Pseudomonas aeruginosa (strain ATCC 15692 / DSM 22644 / CIP 104116 / JCM 14847 / LMG 12228 / 1C / PRS 101 / PAO1) (NCBI:txid208964)

Radius of gyration: 13.08 Å; Cα contacts (8 Å, |Δi|>4): 181; chains: 1; bounding box: 28×24×35 Å

InterPro domains:
  IPR003594 Histidine kinase/HSP90-like ATPase domain [PF02518] (341-444)
  IPR003594 Histidine kinase/HSP90-like ATPase domain [SM00387] (338-446)
  IPR003660 HAMP domain [PF00672] (174-229)
  IPR003660 HAMP domain [PS50885] (177-233)
  IPR003660 HAMP domain [SM00304] (177-233)
  IPR003661 Signal transduction histidine kinase, dimerisation/phosphoacceptor domain [PF00512] (235-292)
  IPR003661 Signal transduction histidine kinase, dimerisation/phosphoacceptor domain [SM00388] (234-293)
  IPR003661 Signal transduction histidine kinase, dimerisation/phosphoacceptor domain [cd00082] (232-288)
  IPR004358 Signal transduction histidine kinase-related protein, C-terminal [PR00344] (375-389)
  IPR004358 Signal transduction histidine kinase-related protein, C-terminal [PR00344] (393-403)
  IPR004358 Signal transduction histidine kinase-related protein, C-terminal [PR00344] (407-425)
  IPR005467 Histidine kinase domain [PS50109] (241-446)
  IPR031930 Two-component histidine kinase, sensor domain [PF16750] (38-148)
  IPR036097 Signal transduction histidine kinase, dimerisation/phosphoacceptor domain superfamily [SSF47384] (217-292)
  IPR036890 Histidine kinase/HSP90-like ATPase superfamily [G3DSA:3.30.565.10] (328-446)
  IPR036890 Histidine kinase/HSP90-like ATPase superfamily [SSF55874] (282-444)
  IPR038428 Two-component histidine kinase, sensor domain superfamily [G3DSA:3.30.450.170] (25-149)
  IPR050428 Two-component system sensor histidine kinase [PTHR45436] (10-445)

GO terms:
  GO:0000160 phosphorelay signal transduction system (P, IDA)

CATH classification: 3.30.450.170

Foldseek 3Di:
DAFDPVVLVVVLVLLQVLVVQCVVPWQCSNQVSQVVVCVVLVWHKFKAFLVRWGRHPDTDDPVRSVLVPFEERGDADCPPPNAAHWYWHANVPCSNGTTMIIRDRPVRHD

B-factor: mean 22.43, std 11.51, range [9.58, 62.53]

Sequence (110 aa):
YFLAPADRRHHYLADYARQAEDAWRRRREGAAGAERRFRKELSAKEDTWVALVGPHLESLGSTPLSAEEESSHLTFRKLDWPSRRRLQDELPYVSIEFPGHPEQGRLVIQLPERLLP

Secondary structure (DSSP, 8-state):
----HHHHHHHHHHHHHHHHHHHHHHHHHHHHHHHHHHHHHTS-EEEE-TTS-BSSSSPPPHHHHGGG----TT----GGGTSPPEEEEE-SS-GGG-EEEEEPPGGG--

Nearest PDB structures (foldseek):
  3kyz-assembly1_A-2  TM=1.009E+00  e=1.012E-23  Pseudomonas aeruginosa
  3cwf-assembly3_B  TM=5.752E-01  e=3.652E-01  Bacillus subtilis subsp. subtilis str. 168
  3cwf-assembly2_A  TM=5.135E-01  e=2.302E-01  Bacillus subtilis subsp. subtilis str. 168
  8c7t-assembly2_C  TM=4.654E-01  e=1.120E+00  Enterococcus faecalis V583
  5lnh-assembly1_A  TM=4.437E-01  e=2.638E+00  Bacillus subtilis subsp. subtilis str. 168